Protein AF-A0A820RWZ9-F1 (afdb_monomer_lite)

Radius of gyration: 12.88 Å; chains: 1; bounding box: 38×22×28 Å

Foldseek 3Di:
DVVCPDLDDDDDPVRCPPDPQAARQEFEAADDDLDVVVVCVRQRSHDPPNDDHYYHYDDDPVNPNCVVVVVVVD

InterPro domains:
  IPR001650 Helicase, C-terminal domain-like [PF00271] (1-50)
  IPR001650 Helicase, C-terminal domain-like [PS51194] (1-74)
  IPR001650 Helicase, C-terminal domain-like [SM00490] (1-50)
  IPR027417 P-loop containing nucleoside triphosphate hydrolase [G3DSA:3.40.50.300] (1-74)
  IPR027417 P-loop containing nucleoside triphosphate hydrolase [SSF52540] (1-72)

Sequence (74 aa):
FKNGRTPILVATSVAARGLDISNVKHVINFDLPTDIDEYVHRIGRTGRAGMLGQATSFFNEKNRNIATDLLDIL

Secondary structure (DSSP, 8-state):
-TTSS-------HHHHTT------SEEEESS--SSHHHHHHHHTTSS-TT---EEEE---GGGHHHHHHHHHT-

Organism: NCBI:txid433720

Structure (mmCIF, N/CA/C/O backbone):
data_AF-A0A820RWZ9-F1
#
_entry.id   AF-A0A820RWZ9-F1
#
loop_
_atom_site.group_PDB
_atom_site.id
_atom_site.type_symbol
_atom_site.label_atom_id
_atom_site.label_alt_id
_atom_site.label_comp_id
_atom_site.label_asym_id
_atom_site.label_entity_id
_atom_site.label_seq_id
_atom_site.pdbx_PDB_ins_code
_atom_site.Cartn_x
_atom_site.Cartn_y
_atom_site.Cartn_z
_atom_site.occupancy
_atom_site.B_iso_or_equiv
_atom_site.auth_seq_id
_atom_site.auth_comp_id
_atom_site.auth_asym_id
_atom_site.auth_atom_id
_atom_site.pdbx_PDB_model_num
ATOM 1 N N . PHE A 1 1 ? -19.384 1.113 -4.894 1.00 71.88 1 PHE A N 1
ATOM 2 C CA . PHE A 1 1 ? -18.454 1.616 -3.868 1.00 71.88 1 PHE A CA 1
ATOM 3 C C . PHE A 1 1 ? -19.129 2.432 -2.789 1.00 71.88 1 PHE A C 1
ATOM 5 O O . PHE A 1 1 ? -19.465 1.839 -1.776 1.00 71.88 1 PHE A O 1
ATOM 12 N N . LYS A 1 2 ? -19.411 3.727 -2.994 1.00 69.38 2 LYS A N 1
ATOM 13 C CA . LYS A 1 2 ? -19.990 4.584 -1.938 1.00 69.38 2 LYS A CA 1
ATOM 14 C C . LYS A 1 2 ? -21.309 4.054 -1.347 1.00 69.38 2 LYS A C 1
ATOM 16 O O . LYS A 1 2 ? -21.515 4.155 -0.149 1.00 69.38 2 LYS A O 1
ATOM 21 N N . ASN A 1 3 ? -22.131 3.384 -2.160 1.00 78.88 3 ASN A N 1
ATOM 22 C CA . ASN A 1 3 ? -23.404 2.787 -1.726 1.00 78.88 3 ASN A CA 1
ATOM 23 C C . ASN A 1 3 ? -23.315 1.268 -1.449 1.00 78.88 3 ASN A C 1
ATOM 25 O O . ASN A 1 3 ? -24.329 0.578 -1.487 1.00 78.88 3 ASN A O 1
ATOM 29 N N .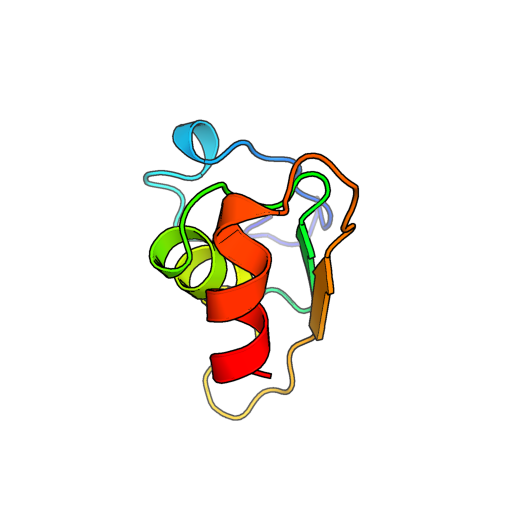 GLY A 1 4 ? -22.110 0.700 -1.295 1.00 75.88 4 GLY A N 1
ATOM 30 C CA . GLY A 1 4 ? -21.891 -0.707 -0.909 1.00 75.88 4 GLY A CA 1
ATOM 31 C C . GLY A 1 4 ? -22.180 -1.790 -1.964 1.00 75.88 4 GLY A C 1
ATOM 32 O O . GLY A 1 4 ? -21.638 -2.882 -1.865 1.00 75.88 4 GLY A O 1
ATOM 33 N N . ARG A 1 5 ? -22.948 -1.499 -3.026 1.00 85.50 5 ARG A N 1
ATOM 34 C CA . ARG A 1 5 ? -23.346 -2.489 -4.063 1.00 85.50 5 ARG A CA 1
ATOM 35 C C . ARG A 1 5 ? -22.199 -3.097 -4.880 1.00 85.50 5 ARG A C 1
ATOM 37 O O . ARG A 1 5 ? -22.361 -4.142 -5.492 1.00 85.50 5 ARG A O 1
ATOM 44 N N . THR A 1 6 ? -21.053 -2.426 -4.904 1.00 87.62 6 THR A N 1
ATOM 45 C CA . THR A 1 6 ? -19.825 -2.909 -5.548 1.00 87.62 6 THR A CA 1
ATOM 46 C C . THR A 1 6 ? -18.747 -2.842 -4.477 1.00 87.62 6 THR A C 1
ATOM 48 O O . THR A 1 6 ? -18.344 -1.717 -4.157 1.00 87.62 6 THR A O 1
ATOM 51 N N . PRO A 1 7 ? -18.367 -3.979 -3.868 1.00 87.31 7 PRO A N 1
ATOM 52 C CA . PRO A 1 7 ? -17.446 -4.009 -2.734 1.00 87.31 7 PRO A CA 1
ATOM 53 C C . PRO A 1 7 ? -15.970 -4.138 -3.139 1.00 87.31 7 PRO A C 1
ATOM 55 O O . PRO A 1 7 ? -15.110 -3.953 -2.285 1.00 87.31 7 PRO A O 1
ATOM 58 N N . ILE A 1 8 ? -15.664 -4.418 -4.418 1.00 91.38 8 ILE A N 1
ATOM 59 C CA . ILE A 1 8 ? -14.289 -4.589 -4.937 1.00 91.38 8 ILE A CA 1
ATOM 60 C C . ILE A 1 8 ? -13.980 -3.563 -6.036 1.00 91.38 8 ILE A C 1
ATOM 62 O O . ILE A 1 8 ? -14.685 -3.508 -7.044 1.00 91.38 8 ILE A O 1
ATOM 66 N N . LEU A 1 9 ? -12.946 -2.741 -5.819 1.00 90.62 9 LEU A N 1
ATOM 67 C CA . LEU A 1 9 ? -12.477 -1.700 -6.731 1.00 90.62 9 LEU A CA 1
ATOM 68 C C . LEU A 1 9 ? -11.066 -2.072 -7.137 1.00 90.62 9 LEU A C 1
ATOM 70 O O . LEU A 1 9 ? -10.198 -2.233 -6.283 1.00 90.62 9 LEU A O 1
ATOM 74 N N . VAL A 1 10 ? -10.850 -2.138 -8.440 1.00 92.06 10 VAL A N 1
ATOM 75 C CA . VAL A 1 10 ? -9.522 -2.250 -9.028 1.00 92.06 10 VAL A CA 1
ATOM 76 C C . VAL A 1 10 ? -9.212 -0.901 -9.657 1.00 92.06 10 VAL A C 1
ATOM 78 O O . VAL A 1 10 ? -10.010 -0.388 -10.441 1.00 92.06 10 VAL A O 1
ATOM 81 N N . ALA A 1 11 ? -8.089 -0.300 -9.278 1.00 90.00 11 ALA A N 1
ATOM 82 C CA . ALA A 1 11 ? -7.687 1.009 -9.770 1.00 90.00 11 ALA A CA 1
ATOM 83 C C . ALA A 1 11 ? -6.166 1.090 -9.902 1.00 90.00 11 ALA A C 1
ATOM 85 O O . ALA A 1 11 ? -5.430 0.526 -9.095 1.00 90.00 11 ALA A O 1
ATOM 86 N N . THR A 1 12 ? -5.708 1.836 -10.905 1.00 90.12 12 THR A N 1
ATOM 87 C CA . THR A 1 12 ? -4.328 2.323 -10.976 1.00 90.12 12 THR A CA 1
ATOM 88 C C . THR A 1 12 ? -4.203 3.628 -10.192 1.00 90.12 12 THR A C 1
ATOM 90 O O . THR A 1 12 ? -5.201 4.301 -9.922 1.00 90.12 12 THR A O 1
ATOM 93 N N . SER A 1 13 ? -2.977 4.043 -9.876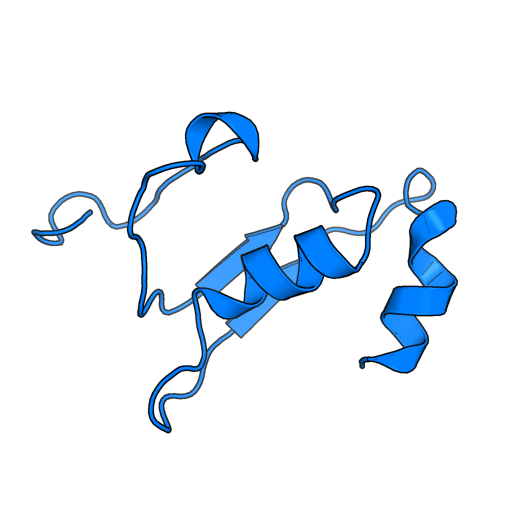 1.00 78.50 13 SER A N 1
ATOM 94 C CA . SER A 1 13 ? -2.704 5.303 -9.168 1.00 78.50 13 SER A CA 1
ATOM 95 C C . SER A 1 13 ? -3.307 6.517 -9.873 1.00 78.50 13 SER A C 1
ATOM 97 O O . SER A 1 13 ? -3.791 7.439 -9.223 1.00 78.50 13 SER A O 1
ATOM 99 N N . VAL A 1 14 ? -3.329 6.504 -11.209 1.00 80.12 14 VAL A N 1
ATOM 100 C CA . VAL A 1 14 ? -3.948 7.562 -12.017 1.00 80.12 14 VAL A CA 1
ATOM 101 C C . VAL A 1 14 ? -5.467 7.539 -11.870 1.00 80.12 14 VAL A C 1
ATOM 103 O O . VAL A 1 14 ? -6.062 8.582 -11.623 1.00 80.12 14 VAL A O 1
ATOM 106 N N . ALA A 1 15 ? -6.090 6.363 -11.957 1.00 75.12 15 ALA A N 1
ATOM 107 C CA . ALA A 1 15 ? -7.539 6.223 -11.827 1.00 75.12 15 ALA A CA 1
ATOM 108 C C . ALA A 1 15 ? -8.049 6.536 -10.407 1.00 75.12 15 ALA A C 1
ATOM 110 O O . ALA A 1 15 ? -9.203 6.918 -10.239 1.00 75.12 15 ALA A O 1
ATOM 111 N N . ALA A 1 16 ? -7.200 6.382 -9.386 1.00 71.19 16 ALA A N 1
ATOM 112 C CA . ALA A 1 16 ? -7.536 6.670 -7.993 1.00 71.19 16 ALA A CA 1
ATOM 113 C C . ALA A 1 16 ? -7.436 8.163 -7.623 1.00 71.19 16 ALA A C 1
ATOM 115 O O . ALA A 1 16 ? -7.995 8.580 -6.605 1.00 71.19 16 ALA A O 1
ATOM 116 N N . ARG A 1 17 ? -6.746 8.990 -8.423 1.00 76.19 17 ARG A N 1
ATOM 117 C CA . ARG A 1 17 ? -6.648 10.436 -8.168 1.00 76.19 17 ARG A CA 1
ATOM 118 C C . ARG A 1 17 ? -8.023 11.091 -8.302 1.00 76.19 17 ARG A C 1
ATOM 120 O O . ARG A 1 17 ? -8.721 10.906 -9.290 1.00 76.19 17 ARG A O 1
ATOM 127 N N . GLY A 1 18 ? -8.414 11.860 -7.286 1.00 73.00 18 GLY A N 1
ATOM 128 C CA . GLY A 1 18 ? -9.726 12.515 -7.227 1.00 73.00 18 GLY A CA 1
ATOM 129 C C . GLY A 1 18 ? -10.872 11.612 -6.754 1.00 73.00 18 GLY A C 1
ATOM 130 O O . GLY A 1 18 ? -11.967 12.110 -6.496 1.00 73.00 18 GLY A O 1
ATOM 131 N N . LEU A 1 19 ? -10.634 10.310 -6.565 1.00 77.25 19 LEU A N 1
ATOM 132 C CA . LEU A 1 19 ? -11.592 9.437 -5.901 1.00 77.25 19 LEU A CA 1
ATOM 133 C C . LEU A 1 19 ? -11.401 9.526 -4.383 1.00 77.25 19 LEU A C 1
ATOM 135 O O . LEU A 1 19 ? -10.441 8.999 -3.820 1.00 77.25 19 LEU A O 1
ATOM 139 N N . ASP A 1 20 ? -12.348 10.170 -3.701 1.00 79.62 20 ASP A N 1
ATOM 140 C CA . ASP A 1 20 ? -12.440 10.084 -2.244 1.00 79.62 20 ASP A CA 1
ATOM 141 C C . ASP A 1 20 ? -12.984 8.708 -1.841 1.00 79.62 20 ASP A C 1
ATOM 143 O O . ASP A 1 20 ? -14.197 8.463 -1.798 1.00 79.62 20 ASP A O 1
ATOM 147 N N . ILE A 1 21 ? -12.043 7.789 -1.631 1.00 80.88 21 ILE A N 1
ATOM 148 C CA . ILE A 1 21 ? -12.275 6.435 -1.145 1.00 80.88 21 ILE A CA 1
ATOM 149 C C . ILE A 1 21 ? -11.542 6.319 0.185 1.00 80.88 21 ILE A C 1
ATOM 151 O O . ILE A 1 21 ? -10.314 6.229 0.236 1.00 80.88 21 ILE A O 1
ATOM 155 N N . SER A 1 22 ? -12.305 6.364 1.266 1.00 80.12 22 SER A N 1
ATOM 156 C CA . SER A 1 22 ? -11.832 6.210 2.638 1.00 80.12 22 SER A CA 1
ATOM 157 C C . SER A 1 22 ? -12.591 5.074 3.321 1.00 80.12 22 SER A C 1
ATOM 159 O O . SER A 1 22 ? -13.632 4.627 2.837 1.00 80.12 22 SER A O 1
ATOM 161 N N . ASN A 1 23 ? -12.050 4.591 4.441 1.00 83.25 23 ASN A N 1
ATOM 162 C CA . ASN A 1 23 ? -12.659 3.555 5.278 1.00 83.25 23 ASN A C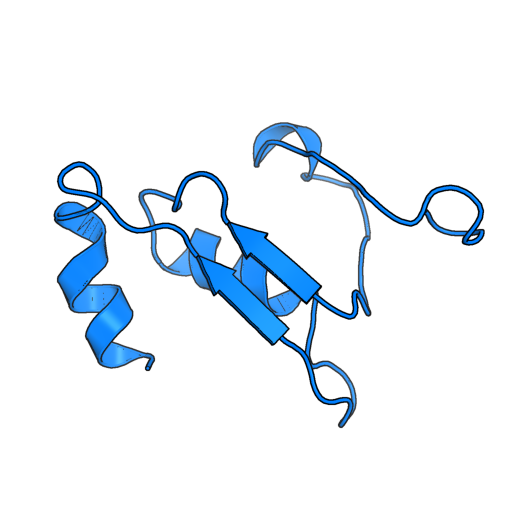A 1
ATOM 163 C C . ASN A 1 23 ? -12.855 2.211 4.555 1.00 83.25 23 ASN A C 1
ATOM 165 O O . ASN A 1 23 ? -13.842 1.508 4.783 1.00 83.25 23 ASN A O 1
ATOM 169 N N . VAL A 1 24 ? -11.911 1.830 3.686 1.00 90.25 24 VAL A N 1
ATOM 170 C CA . VAL A 1 24 ? -11.906 0.469 3.130 1.00 90.25 24 VAL A CA 1
ATOM 171 C C . VAL A 1 24 ? -11.427 -0.517 4.193 1.00 90.25 24 VAL A C 1
ATOM 173 O O . VAL A 1 24 ? -10.560 -0.192 5.001 1.00 90.25 24 VAL A O 1
ATOM 176 N N . LYS A 1 25 ? -11.973 -1.735 4.202 1.00 92.25 25 LYS A N 1
ATOM 177 C CA . LYS A 1 25 ? -11.555 -2.778 5.157 1.00 92.25 25 LYS A CA 1
ATOM 178 C C . LYS A 1 25 ? -10.194 -3.384 4.815 1.00 92.25 25 LYS A C 1
ATOM 180 O O . LYS A 1 25 ? -9.451 -3.757 5.714 1.00 92.25 25 LYS A O 1
ATOM 185 N N . HIS A 1 26 ? -9.883 -3.480 3.524 1.00 94.69 26 HIS A N 1
ATOM 186 C CA . HIS A 1 26 ? -8.673 -4.129 3.035 1.00 94.69 26 HIS A CA 1
ATOM 187 C C . HIS A 1 26 ? -8.162 -3.417 1.785 1.00 94.69 26 HIS A C 1
ATOM 189 O O . HIS A 1 26 ? -8.925 -3.180 0.848 1.00 94.69 26 HIS A O 1
ATOM 195 N N . VAL A 1 27 ? -6.879 -3.072 1.785 1.00 95.69 27 VAL A N 1
ATOM 196 C CA . VAL A 1 27 ? -6.136 -2.608 0.611 1.00 95.69 27 VAL A CA 1
ATOM 197 C C . VAL A 1 27 ? -5.263 -3.749 0.098 1.00 95.69 27 VAL A C 1
ATOM 199 O O . VAL A 1 27 ? -4.519 -4.352 0.869 1.00 95.69 27 VAL A O 1
ATOM 202 N N . ILE A 1 28 ? -5.329 -4.030 -1.204 1.00 97.19 28 ILE A N 1
ATOM 203 C CA . ILE A 1 28 ? -4.473 -5.023 -1.857 1.00 97.19 28 ILE A CA 1
ATOM 204 C C . ILE A 1 28 ? -3.604 -4.305 -2.890 1.00 97.19 28 ILE A C 1
ATOM 206 O O . ILE A 1 28 ? -4.114 -3.814 -3.897 1.00 97.19 28 ILE A O 1
ATOM 210 N N . ASN A 1 29 ? -2.294 -4.249 -2.652 1.00 96.31 29 ASN A N 1
ATOM 211 C CA . ASN A 1 29 ? -1.326 -3.828 -3.659 1.00 96.31 29 ASN A CA 1
ATOM 212 C C . ASN A 1 29 ? -1.006 -5.031 -4.545 1.00 96.31 29 ASN A C 1
ATOM 214 O O . ASN A 1 29 ? -0.168 -5.859 -4.184 1.00 96.31 29 ASN A O 1
ATOM 218 N N . PHE A 1 30 ? -1.706 -5.135 -5.679 1.00 96.25 30 PHE A N 1
ATOM 219 C CA . PHE A 1 30 ? -1.427 -6.193 -6.649 1.00 96.25 30 PHE A CA 1
ATOM 220 C C . PHE A 1 30 ? -0.023 -6.033 -7.243 1.00 96.25 30 PHE A C 1
ATOM 222 O O . PHE A 1 30 ? 0.770 -6.965 -7.217 1.00 96.25 30 PHE A O 1
ATOM 229 N N . ASP A 1 31 ? 0.287 -4.810 -7.675 1.00 94.44 31 ASP A N 1
ATOM 230 C CA . ASP A 1 31 ? 1.638 -4.353 -7.968 1.00 94.44 31 ASP A CA 1
ATOM 231 C C . ASP A 1 31 ? 2.022 -3.289 -6.936 1.00 94.44 31 ASP A C 1
ATOM 233 O O . ASP A 1 31 ? 1.305 -2.292 -6.745 1.00 94.44 31 ASP A O 1
ATOM 237 N N . LEU A 1 32 ? 3.149 -3.499 -6.254 1.00 94.94 32 LEU A N 1
ATOM 238 C CA . LEU A 1 32 ? 3.715 -2.497 -5.357 1.00 94.94 32 LEU A CA 1
ATOM 239 C C . LEU A 1 32 ? 4.075 -1.220 -6.134 1.00 94.94 32 LEU A C 1
ATOM 241 O O . LEU A 1 32 ? 4.569 -1.309 -7.263 1.00 94.94 32 LEU A O 1
ATOM 245 N N . PRO A 1 33 ? 3.833 -0.032 -5.553 1.00 93.62 33 PRO A N 1
ATOM 246 C CA . PRO A 1 33 ? 4.328 1.204 -6.135 1.00 93.62 33 PRO A CA 1
ATOM 247 C C . PRO A 1 33 ? 5.860 1.229 -6.104 1.00 93.62 33 PRO A C 1
ATOM 249 O O . PRO A 1 33 ? 6.502 0.479 -5.370 1.00 93.62 33 PRO A O 1
ATOM 252 N N . THR A 1 34 ? 6.449 2.106 -6.911 1.00 91.81 34 THR A N 1
ATOM 253 C CA . THR A 1 34 ? 7.904 2.312 -6.941 1.00 91.81 34 THR A CA 1
ATOM 254 C C . THR A 1 34 ? 8.390 3.292 -5.876 1.00 91.81 34 THR A C 1
ATOM 256 O O . THR A 1 34 ? 9.593 3.473 -5.743 1.00 91.81 34 THR A O 1
ATOM 259 N N . ASP A 1 35 ? 7.466 3.939 -5.171 1.00 92.31 35 ASP A N 1
ATOM 260 C CA . ASP A 1 35 ? 7.708 5.023 -4.227 1.00 92.31 35 ASP A CA 1
ATOM 261 C C . ASP A 1 35 ? 6.965 4.762 -2.905 1.00 92.31 35 ASP A C 1
ATOM 263 O O . ASP A 1 35 ? 5.816 4.293 -2.906 1.00 92.31 35 ASP A O 1
ATOM 267 N N . ILE A 1 36 ? 7.633 5.038 -1.782 1.00 95.56 36 ILE A N 1
ATOM 268 C CA . ILE A 1 36 ? 7.122 4.738 -0.440 1.00 95.56 36 ILE A CA 1
ATOM 269 C C . ILE A 1 36 ? 5.982 5.668 -0.025 1.00 95.56 36 ILE A C 1
ATOM 271 O O . ILE A 1 36 ? 5.021 5.207 0.597 1.00 95.56 36 ILE A O 1
ATOM 275 N N . ASP A 1 37 ? 6.000 6.934 -0.444 1.00 93.81 37 ASP A N 1
ATOM 276 C CA . ASP A 1 37 ? 4.908 7.862 -0.150 1.00 93.81 37 ASP A CA 1
ATOM 277 C C . ASP A 1 37 ? 3.626 7.398 -0.844 1.00 93.81 37 ASP A C 1
ATOM 279 O O . ASP A 1 37 ? 2.532 7.427 -0.269 1.00 93.81 37 ASP A O 1
ATOM 283 N N . GLU A 1 38 ? 3.736 6.897 -2.075 1.00 92.81 38 GLU A N 1
ATOM 284 C CA . GLU A 1 38 ? 2.610 6.274 -2.760 1.00 92.81 38 GLU A CA 1
ATOM 285 C C . GLU A 1 38 ? 2.104 5.022 -2.023 1.00 92.81 38 GLU A C 1
ATOM 287 O O . GLU A 1 38 ? 0.889 4.852 -1.877 1.00 92.81 38 GLU A O 1
ATOM 292 N N . TYR A 1 39 ? 2.998 4.164 -1.519 1.00 94.75 39 TYR A N 1
ATOM 293 C CA . TYR A 1 39 ? 2.614 3.000 -0.714 1.00 94.75 39 TYR A CA 1
ATOM 294 C C . TYR A 1 39 ? 1.807 3.410 0.522 1.00 94.75 39 TYR A C 1
ATOM 296 O O . TYR A 1 39 ? 0.692 2.914 0.721 1.00 94.75 39 TYR A O 1
ATOM 304 N N . VAL A 1 40 ? 2.321 4.366 1.299 1.00 94.50 40 VAL A N 1
ATOM 305 C CA . VAL A 1 40 ? 1.667 4.900 2.502 1.00 94.50 40 VAL A CA 1
ATOM 306 C C . VAL A 1 40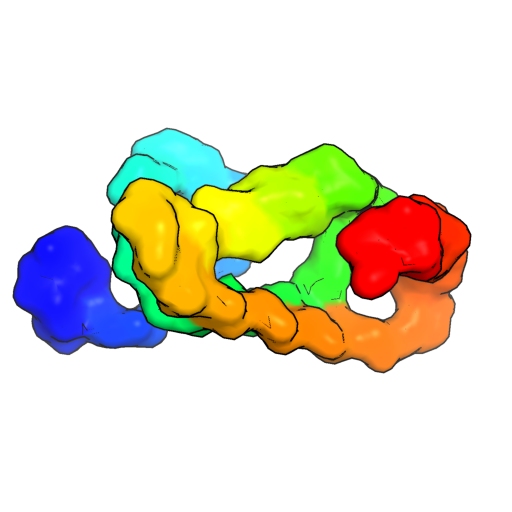 ? 0.303 5.503 2.155 1.00 94.50 40 VAL A C 1
ATOM 308 O O . VAL A 1 40 ? -0.700 5.210 2.813 1.00 94.50 40 VAL A O 1
ATOM 311 N N . HIS A 1 41 ? 0.204 6.269 1.065 1.00 91.56 41 HIS A N 1
ATOM 312 C CA . HIS A 1 41 ? -1.067 6.827 0.597 1.00 91.56 41 HIS A CA 1
ATOM 313 C C . HIS A 1 41 ? -2.097 5.768 0.177 1.00 91.56 41 HIS A C 1
ATOM 315 O O . HIS A 1 41 ? -3.308 5.989 0.350 1.00 91.56 41 HIS A O 1
ATOM 321 N N . ARG A 1 42 ? -1.647 4.638 -0.391 1.00 92.94 42 ARG A N 1
ATOM 322 C CA . ARG A 1 42 ? -2.510 3.507 -0.763 1.00 92.94 42 ARG A CA 1
ATOM 323 C C . ARG A 1 42 ? -3.010 2.770 0.473 1.00 92.94 42 ARG A C 1
ATOM 325 O O . ARG A 1 42 ? -4.220 2.594 0.613 1.00 92.94 42 ARG A O 1
ATOM 332 N N . ILE A 1 43 ? -2.127 2.371 1.388 1.00 93.75 43 ILE A N 1
ATOM 333 C CA . ILE A 1 43 ? -2.546 1.635 2.593 1.00 93.75 43 ILE A CA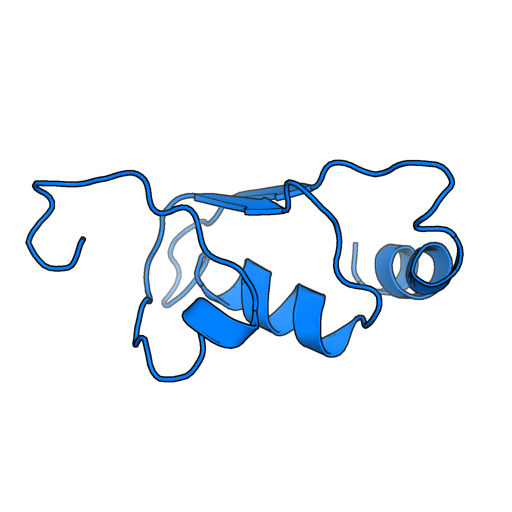 1
ATOM 334 C C . ILE A 1 43 ? -3.349 2.522 3.553 1.00 93.75 43 ILE A C 1
ATOM 336 O O . ILE A 1 43 ? -4.289 2.049 4.185 1.00 93.75 43 ILE A O 1
ATOM 340 N N . GLY A 1 44 ? -3.108 3.837 3.552 1.00 92.44 44 GLY A N 1
ATOM 341 C CA . GLY A 1 44 ? -3.858 4.824 4.334 1.00 92.44 44 GLY A CA 1
ATOM 342 C C . GLY A 1 44 ? -5.332 4.990 3.937 1.00 92.44 44 GLY A C 1
ATOM 343 O O . GLY A 1 44 ? -6.019 5.867 4.472 1.00 92.44 44 GLY A O 1
ATOM 344 N N . ARG A 1 45 ? -5.844 4.191 2.990 1.00 92.00 45 ARG A N 1
ATOM 345 C CA . ARG A 1 45 ? -7.282 4.067 2.693 1.00 92.00 45 ARG A CA 1
ATOM 346 C C . ARG A 1 45 ? -8.008 3.197 3.721 1.00 92.00 45 ARG A C 1
ATOM 348 O O . ARG A 1 45 ? -9.224 3.347 3.876 1.00 92.00 45 ARG A O 1
ATOM 355 N N . THR A 1 46 ? -7.280 2.324 4.420 1.00 93.38 46 THR A N 1
ATOM 356 C CA . THR A 1 46 ? -7.777 1.512 5.536 1.00 93.38 46 THR A CA 1
ATOM 357 C C . THR A 1 46 ? -7.288 2.053 6.888 1.00 93.38 46 THR A C 1
ATOM 359 O O . THR A 1 46 ? -6.540 3.026 6.927 1.00 93.38 46 THR A O 1
ATOM 362 N N . GLY A 1 47 ? -7.736 1.461 8.000 1.00 90.75 47 GLY A N 1
ATOM 363 C CA . GLY A 1 47 ? -7.143 1.701 9.325 1.00 90.75 47 GLY A CA 1
ATOM 364 C C . GLY A 1 47 ? -7.392 3.084 9.948 1.00 90.75 47 GLY A C 1
ATOM 365 O O . GLY A 1 47 ? -6.587 3.548 10.750 1.00 90.75 47 GLY A O 1
ATOM 366 N N . ARG A 1 48 ? -8.459 3.796 9.553 1.00 87.25 48 ARG A N 1
ATOM 367 C CA . ARG A 1 48 ? -8.754 5.163 10.034 1.00 87.25 48 ARG A CA 1
ATOM 368 C C . ARG A 1 48 ? -9.688 5.177 11.245 1.00 87.25 48 ARG A C 1
ATOM 370 O O . ARG A 1 48 ? -10.489 4.268 11.429 1.00 87.25 48 ARG A O 1
ATOM 377 N N . ALA A 1 49 ? -9.629 6.259 12.028 1.00 85.12 49 ALA A N 1
ATOM 378 C CA . ALA A 1 49 ? -10.560 6.549 13.127 1.00 85.12 49 ALA A CA 1
ATOM 379 C C . ALA A 1 49 ? -10.692 5.413 14.167 1.00 85.12 49 ALA A C 1
ATOM 381 O O . ALA A 1 49 ? -11.789 5.098 14.619 1.00 85.12 49 ALA A O 1
ATOM 382 N N . GLY A 1 50 ? -9.570 4.775 14.522 1.00 83.00 50 GLY A N 1
ATOM 383 C CA . GLY A 1 50 ? -9.536 3.678 15.499 1.00 83.00 50 GLY A CA 1
ATOM 384 C C . GLY A 1 50 ? -10.027 2.329 14.964 1.00 83.00 50 GLY A C 1
ATOM 385 O O . GLY A 1 50 ? -10.023 1.345 15.699 1.00 83.00 50 GLY A O 1
ATOM 386 N N . MET A 1 51 ? -10.424 2.255 13.692 1.00 86.06 51 MET A N 1
ATOM 387 C CA . MET A 1 51 ? -10.775 0.997 13.041 1.00 86.06 51 MET A CA 1
ATOM 388 C C . MET A 1 51 ? -9.510 0.231 12.666 1.00 86.06 51 MET A C 1
ATOM 390 O O . MET A 1 51 ? -8.570 0.807 12.120 1.00 86.06 51 MET A O 1
ATOM 394 N N . LEU A 1 52 ? -9.518 -1.085 12.879 1.00 88.94 52 LEU A N 1
ATOM 395 C CA . LEU A 1 52 ? -8.495 -1.963 12.321 1.00 88.94 52 LEU A CA 1
ATOM 396 C C . LEU A 1 52 ? -8.632 -2.014 10.796 1.00 88.94 52 LEU A C 1
ATOM 398 O O . LEU A 1 52 ? -9.737 -2.100 10.253 1.00 88.94 52 LEU A O 1
ATOM 402 N N . GLY A 1 53 ? -7.492 -1.960 10.117 1.00 93.62 53 GLY A N 1
ATOM 403 C CA . GLY A 1 53 ? -7.386 -2.072 8.673 1.00 93.62 53 GLY A CA 1
ATOM 404 C C . GLY A 1 53 ? -6.385 -3.141 8.281 1.00 93.62 53 GLY A C 1
ATOM 405 O O . GLY A 1 53 ? -5.452 -3.415 9.031 1.00 93.62 53 GLY A O 1
ATOM 406 N N . GLN A 1 54 ? -6.569 -3.731 7.104 1.00 95.94 54 GLN A N 1
ATOM 407 C CA . GLN A 1 54 ? -5.614 -4.681 6.546 1.00 95.94 54 GLN A CA 1
ATOM 408 C C . GLN A 1 54 ? -5.020 -4.142 5.247 1.00 95.94 54 GLN A C 1
ATOM 410 O O . GLN A 1 54 ? -5.733 -3.625 4.384 1.00 95.94 54 GLN A O 1
ATOM 415 N N . ALA A 1 55 ? -3.712 -4.303 5.088 1.00 96.06 55 ALA A N 1
ATOM 416 C CA . ALA A 1 55 ? -3.018 -4.086 3.831 1.00 96.06 55 ALA A CA 1
ATOM 417 C C . ALA A 1 55 ? -2.256 -5.361 3.460 1.00 96.06 55 ALA A C 1
ATOM 419 O O . ALA A 1 55 ? -1.564 -5.943 4.290 1.00 96.06 55 ALA A O 1
ATOM 420 N N . THR A 1 56 ? -2.408 -5.820 2.221 1.00 97.38 56 THR A N 1
ATOM 421 C CA . THR A 1 56 ? -1.655 -6.957 1.681 1.00 97.38 56 THR A CA 1
ATOM 422 C C . THR A 1 56 ? -0.986 -6.529 0.393 1.00 97.38 56 THR A C 1
ATOM 424 O O . THR A 1 56 ? -1.617 -5.901 -0.453 1.00 97.38 56 THR A O 1
ATOM 427 N N . SER A 1 57 ? 0.285 -6.875 0.243 1.00 97.00 57 SER A N 1
ATOM 428 C CA . SER A 1 57 ? 1.081 -6.459 -0.903 1.00 97.00 57 SER A CA 1
ATOM 429 C C . SER A 1 57 ? 1.789 -7.661 -1.493 1.00 97.00 57 SER A C 1
ATOM 431 O O . SER A 1 57 ? 2.434 -8.411 -0.761 1.00 97.00 57 SER A O 1
ATOM 433 N N . PHE A 1 58 ? 1.672 -7.846 -2.806 1.00 97.44 58 PHE A N 1
ATOM 434 C CA . PHE A 1 58 ? 2.490 -8.827 -3.504 1.00 97.44 58 PHE A CA 1
ATOM 435 C C . PHE A 1 58 ? 3.843 -8.200 -3.830 1.00 97.44 58 PHE A C 1
ATOM 437 O O . PHE A 1 58 ? 3.922 -7.147 -4.461 1.00 97.44 58 PHE A O 1
ATOM 444 N N . PHE A 1 59 ? 4.904 -8.849 -3.361 1.00 95.94 59 PHE A N 1
ATOM 445 C CA . PHE A 1 59 ? 6.283 -8.416 -3.545 1.00 95.94 59 PHE A CA 1
ATOM 446 C C . PHE A 1 59 ? 7.004 -9.396 -4.469 1.00 95.94 59 PHE A C 1
ATOM 448 O O . PHE A 1 59 ? 6.865 -10.611 -4.323 1.00 95.94 59 PHE A O 1
ATOM 455 N N . ASN A 1 60 ? 7.786 -8.879 -5.414 1.00 95.75 60 ASN A N 1
ATOM 456 C CA . ASN A 1 60 ? 8.646 -9.682 -6.278 1.00 95.75 60 ASN A CA 1
ATOM 457 C C . ASN A 1 60 ? 9.985 -8.973 -6.552 1.00 95.75 60 ASN A C 1
ATOM 459 O O . ASN A 1 60 ? 10.250 -7.875 -6.065 1.00 95.75 60 ASN A O 1
ATOM 463 N N . GLU A 1 61 ? 10.845 -9.595 -7.361 1.00 95.75 61 GLU A N 1
ATOM 464 C CA . GLU A 1 61 ? 12.190 -9.085 -7.659 1.00 95.75 61 GLU A CA 1
ATOM 465 C C . GLU A 1 61 ? 12.221 -7.688 -8.300 1.00 95.75 61 GLU A C 1
ATOM 467 O O . GLU A 1 61 ? 13.243 -7.008 -8.218 1.00 95.75 61 GLU A O 1
ATOM 472 N N . LYS A 1 62 ? 11.122 -7.230 -8.912 1.00 95.44 62 LYS A N 1
ATOM 473 C CA . LYS A 1 62 ? 11.025 -5.889 -9.506 1.00 95.44 62 LYS A CA 1
ATOM 474 C C . LYS A 1 62 ? 10.874 -4.788 -8.454 1.00 95.44 62 LYS A C 1
ATOM 476 O O . LYS A 1 62 ? 11.055 -3.625 -8.788 1.00 95.44 62 LYS A O 1
ATOM 481 N N . ASN A 1 63 ? 10.577 -5.134 -7.200 1.00 95.88 63 ASN A N 1
ATOM 482 C CA . ASN A 1 63 ? 10.326 -4.183 -6.113 1.00 95.88 63 ASN A CA 1
ATOM 483 C C . ASN A 1 63 ? 11.563 -3.908 -5.242 1.00 95.88 63 ASN A C 1
ATOM 485 O O . ASN A 1 63 ? 11.447 -3.367 -4.146 1.00 95.88 63 ASN A O 1
ATOM 489 N N . ARG A 1 64 ? 12.767 -4.266 -5.711 1.00 94.50 64 ARG A N 1
ATOM 490 C CA . ARG A 1 64 ? 14.022 -4.034 -4.968 1.00 94.50 64 ARG A CA 1
ATOM 491 C C . ARG A 1 64 ? 14.237 -2.570 -4.585 1.00 94.50 64 ARG A C 1
ATOM 493 O O . ARG A 1 64 ? 14.819 -2.307 -3.543 1.00 94.50 64 ARG A O 1
ATOM 500 N N . ASN A 1 65 ? 13.773 -1.637 -5.412 1.00 94.25 65 ASN A N 1
AT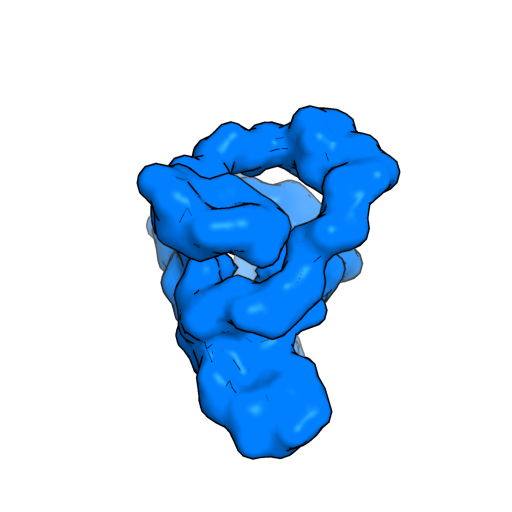OM 501 C CA . ASN A 1 65 ? 13.961 -0.202 -5.211 1.00 94.25 65 ASN A CA 1
ATOM 502 C C . ASN A 1 65 ? 13.222 0.356 -3.984 1.00 94.25 65 ASN A C 1
ATOM 504 O O . ASN A 1 65 ? 13.699 1.323 -3.415 1.00 94.25 65 ASN A O 1
ATOM 508 N N . ILE A 1 66 ? 12.098 -0.247 -3.585 1.00 95.50 66 ILE A N 1
ATOM 509 C CA . ILE A 1 66 ? 11.290 0.176 -2.425 1.00 95.50 66 ILE A CA 1
ATOM 510 C C . ILE A 1 66 ? 11.508 -0.747 -1.210 1.00 95.50 66 ILE A C 1
ATOM 512 O O . ILE A 1 66 ? 10.917 -0.562 -0.154 1.00 95.50 66 ILE A O 1
ATOM 516 N N . ALA A 1 67 ? 12.337 -1.787 -1.349 1.00 95.56 67 ALA A N 1
ATOM 517 C CA . ALA A 1 67 ? 12.484 -2.831 -0.338 1.00 95.56 67 ALA A CA 1
ATOM 518 C C . ALA A 1 67 ? 13.033 -2.300 0.992 1.00 95.56 67 ALA A C 1
ATOM 520 O O . ALA A 1 67 ? 12.510 -2.658 2.043 1.00 95.56 67 ALA A O 1
ATOM 521 N N . THR A 1 68 ? 14.063 -1.450 0.937 1.00 95.81 68 THR A N 1
ATOM 522 C CA . THR A 1 68 ? 14.649 -0.830 2.132 1.00 95.81 68 THR A CA 1
ATOM 523 C C . THR A 1 68 ? 13.622 0.050 2.835 1.00 95.81 68 THR A C 1
ATOM 525 O O . THR A 1 68 ? 13.359 -0.156 4.013 1.00 95.81 68 THR A O 1
ATOM 528 N N . ASP A 1 69 ? 12.953 0.932 2.090 1.00 96.50 69 ASP A N 1
ATOM 529 C CA . ASP A 1 69 ? 11.952 1.846 2.648 1.00 96.50 69 ASP A CA 1
ATOM 530 C C . ASP A 1 69 ? 10.762 1.095 3.267 1.00 96.50 69 ASP A C 1
ATOM 532 O O . ASP A 1 69 ? 10.204 1.524 4.273 1.00 96.50 69 ASP A O 1
ATOM 536 N N . LEU A 1 70 ? 10.371 -0.049 2.687 1.00 95.56 70 LEU A N 1
ATOM 537 C CA . LEU A 1 70 ? 9.338 -0.913 3.261 1.00 95.56 70 LEU A CA 1
ATOM 538 C C . LEU A 1 70 ? 9.768 -1.520 4.598 1.00 95.56 70 LEU A C 1
ATOM 540 O O . LEU A 1 70 ? 8.932 -1.624 5.488 1.00 95.56 70 LEU A O 1
ATOM 544 N N . LEU A 1 71 ? 11.031 -1.934 4.745 1.00 95.25 71 LEU A N 1
ATOM 545 C CA . LEU A 1 71 ? 11.528 -2.489 6.008 1.00 95.25 71 LEU A CA 1
ATOM 546 C C . LEU A 1 71 ? 11.526 -1.452 7.133 1.00 95.25 71 LEU A C 1
ATOM 548 O O . LEU A 1 71 ? 11.292 -1.820 8.277 1.00 95.25 71 LEU A O 1
ATOM 552 N N . ASP A 1 72 ? 11.742 -0.178 6.812 1.00 95.31 72 ASP A N 1
ATOM 553 C CA . ASP A 1 72 ? 11.782 0.893 7.811 1.00 95.31 72 ASP A CA 1
ATOM 554 C C . ASP A 1 72 ? 10.398 1.229 8.401 1.00 95.31 72 ASP A C 1
ATOM 556 O O . ASP A 1 72 ? 10.313 1.839 9.469 1.00 95.31 72 ASP A O 1
ATOM 560 N N . ILE A 1 73 ? 9.307 0.847 7.723 1.00 91.06 73 ILE A N 1
ATOM 561 C CA . ILE A 1 73 ? 7.926 1.176 8.123 1.00 91.06 73 ILE A CA 1
ATOM 562 C C . ILE A 1 73 ? 7.087 -0.030 8.576 1.00 91.06 73 ILE A C 1
ATOM 564 O O . ILE A 1 73 ? 5.900 0.142 8.873 1.00 91.06 73 ILE A O 1
ATOM 568 N N . LEU A 1 74 ? 7.663 -1.236 8.575 1.00 87.50 74 LEU A N 1
ATOM 569 C CA . LEU A 1 74 ? 7.025 -2.485 9.013 1.00 87.50 74 LEU A CA 1
ATOM 570 C C . LEU A 1 74 ? 7.438 -2.846 10.443 1.00 87.50 74 LEU A C 1
ATOM 572 O O . LEU A 1 74 ? 6.536 -3.285 11.193 1.00 87.50 74 LEU A O 1
#

pLDDT: mean 89.69, std 7.41, range [69.38, 97.44]